Protein AF-A0A849KS14-F1 (afdb_monomer_lite)

Foldseek 3Di:
DDPPDPPDDPLLVQLQPPPDLLSVLVSLVPPDPVCCVVCVVSNCVSCVVVVNVLSNQLSVLSVVQVPDDDDVNDGPSPSNVVSNVVSVVRNVVVVVPPD

Secondary structure (DSSP, 8-state):
-------S-HHHHHHHH--SHHHHHHHHHHS-HHHHHHTHHHHHHHHHHTT-HHHHHHHHHHHHHHHSPPBTTB---HHHHHHHHHHHHHHHHHHHS--

Sequence (99 aa):
MDLSGDTMLPILRTMHDARSHADRAEVLLSCPIIIMIKYRSVLEGACERSGFAPGREYLVCFYAALHETRHRGSLKGAALAHATGILRLIIQENQQGGV

Radius of gyration: 14.96 Å; chains: 1; bounding box: 33×40×43 Å

Structure (mmCIF, N/CA/C/O backbone):
data_AF-A0A849KS14-F1
#
_entry.id   AF-A0A849KS14-F1
#
loop_
_atom_site.group_PDB
_atom_site.id
_atom_site.type_symbol
_atom_site.label_atom_id
_atom_site.label_alt_id
_atom_site.label_comp_id
_atom_site.label_asym_id
_atom_site.label_entity_id
_atom_site.label_seq_id
_atom_site.pdbx_PDB_ins_code
_atom_site.Cartn_x
_atom_site.Cartn_y
_atom_site.Cartn_z
_atom_site.occupancy
_atom_site.B_iso_or_equiv
_atom_site.auth_seq_id
_atom_site.auth_comp_id
_atom_site.auth_asym_id
_atom_site.auth_atom_id
_atom_site.pdbx_PDB_model_num
ATOM 1 N N . MET A 1 1 ? 2.944 -23.503 24.474 1.00 49.12 1 MET A N 1
ATOM 2 C CA . MET A 1 1 ? 3.501 -22.791 23.308 1.00 49.12 1 MET A CA 1
ATOM 3 C C . MET A 1 1 ? 2.420 -22.788 22.257 1.00 49.12 1 MET A C 1
ATOM 5 O O . MET A 1 1 ? 2.069 -23.859 21.783 1.00 49.12 1 MET A O 1
ATOM 9 N N . ASP A 1 2 ? 1.817 -21.630 22.013 1.00 50.47 2 ASP A N 1
ATOM 10 C CA . ASP A 1 2 ? 0.778 -21.492 20.998 1.00 50.47 2 ASP A CA 1
ATOM 11 C C . ASP A 1 2 ? 1.431 -21.543 19.609 1.00 50.47 2 ASP A C 1
ATO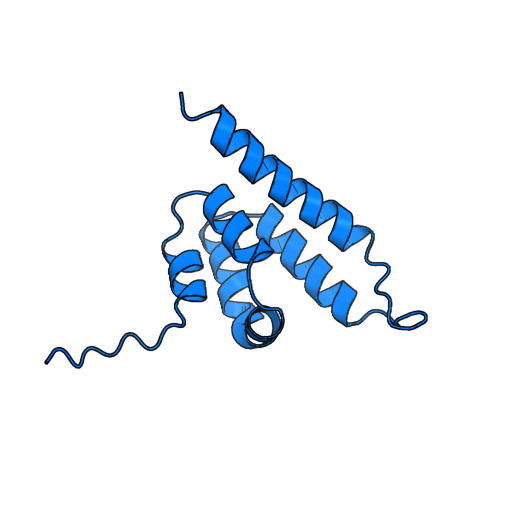M 13 O O . ASP A 1 2 ? 2.252 -20.696 19.262 1.00 50.47 2 ASP A O 1
ATOM 17 N N . LEU A 1 3 ? 1.129 -22.614 18.878 1.00 56.31 3 LEU A N 1
ATOM 18 C CA . LEU A 1 3 ? 1.556 -22.894 17.508 1.00 56.31 3 LEU A CA 1
ATOM 19 C C . LEU A 1 3 ? 0.432 -22.581 16.509 1.00 56.31 3 LEU A C 1
ATOM 21 O O . LEU A 1 3 ? 0.456 -23.087 15.387 1.00 56.31 3 LEU A O 1
ATOM 25 N N . SER A 1 4 ? -0.552 -21.755 16.878 1.00 56.66 4 SER A N 1
ATOM 26 C CA . SER A 1 4 ? -1.521 -21.220 15.925 1.00 56.66 4 SER A CA 1
ATOM 27 C C . SER A 1 4 ? -0.839 -20.155 15.063 1.00 56.66 4 SER A C 1
ATOM 29 O O . SER A 1 4 ? -0.982 -18.952 15.267 1.00 56.66 4 SER A O 1
ATOM 31 N N . GLY A 1 5 ? -0.005 -20.640 14.141 1.00 58.00 5 GLY A N 1
ATOM 32 C CA . GLY A 1 5 ? 0.870 -19.868 13.278 1.00 58.00 5 GLY A CA 1
ATOM 33 C C . GLY A 1 5 ? 0.079 -18.904 12.415 1.00 58.00 5 GLY A C 1
ATOM 34 O O . GLY A 1 5 ? -0.437 -19.268 11.358 1.00 58.00 5 GLY A O 1
ATOM 35 N N . ASP A 1 6 ? 0.022 -17.653 12.850 1.00 63.81 6 ASP A N 1
ATOM 36 C CA . ASP A 1 6 ? -0.355 -16.571 11.967 1.00 63.81 6 ASP A CA 1
ATOM 37 C C . ASP A 1 6 ? 0.740 -16.426 10.903 1.00 63.81 6 ASP A C 1
ATOM 39 O O . ASP A 1 6 ? 1.841 -15.937 11.149 1.00 63.81 6 ASP A O 1
ATOM 43 N N . THR A 1 7 ? 0.453 -16.954 9.716 1.00 82.00 7 THR A N 1
ATOM 44 C CA . THR A 1 7 ? 1.361 -16.954 8.561 1.00 82.00 7 THR A CA 1
ATOM 45 C C . THR A 1 7 ? 1.338 -15.628 7.802 1.00 82.00 7 THR A C 1
ATOM 47 O O . THR A 1 7 ? 2.080 -15.456 6.830 1.00 82.00 7 THR A O 1
ATOM 50 N N . MET A 1 8 ? 0.486 -14.682 8.211 1.00 88.25 8 MET A N 1
ATOM 51 C CA . MET A 1 8 ? 0.373 -13.398 7.538 1.00 88.25 8 MET A CA 1
ATOM 52 C C . MET A 1 8 ? 1.552 -12.497 7.894 1.00 88.25 8 MET A C 1
ATOM 54 O O . MET A 1 8 ? 1.915 -12.326 9.054 1.00 88.25 8 MET A O 1
ATOM 58 N N . LEU A 1 9 ? 2.137 -11.870 6.873 1.00 93.25 9 LEU A N 1
ATOM 59 C CA . LEU A 1 9 ? 3.183 -10.879 7.097 1.00 93.25 9 LEU A CA 1
ATOM 60 C C . LEU A 1 9 ? 2.637 -9.697 7.916 1.00 93.25 9 LEU A C 1
ATOM 62 O O . LEU A 1 9 ? 1.546 -9.220 7.592 1.00 93.25 9 LEU A O 1
ATOM 66 N N . PRO A 1 10 ? 3.404 -9.153 8.883 1.00 94.50 10 PRO A N 1
ATOM 67 C CA . PRO A 1 10 ? 2.923 -8.102 9.783 1.00 94.50 10 PRO A CA 1
ATOM 68 C C . PRO A 1 10 ? 2.282 -6.910 9.068 1.00 94.50 10 PRO A C 1
ATOM 70 O O . PRO A 1 10 ? 1.207 -6.472 9.447 1.00 94.50 10 PRO A O 1
ATOM 73 N N . ILE A 1 11 ? 2.876 -6.432 7.972 1.00 95.38 11 ILE A N 1
ATOM 74 C CA . ILE A 1 11 ? 2.335 -5.287 7.228 1.00 95.38 11 ILE A CA 1
ATOM 75 C C . ILE A 1 11 ? 1.011 -5.585 6.508 1.00 95.38 11 ILE A C 1
ATOM 77 O O . ILE A 1 11 ? 0.152 -4.714 6.392 1.00 95.38 11 ILE A O 1
ATOM 81 N N . LEU A 1 12 ? 0.816 -6.826 6.053 1.00 95.38 12 LEU A N 1
ATOM 82 C CA . LEU A 1 12 ? -0.456 -7.253 5.467 1.00 95.38 12 LEU A CA 1
ATOM 83 C C . LEU A 1 12 ? -1.519 -7.401 6.552 1.00 95.38 12 LEU A C 1
ATOM 85 O O . LEU A 1 12 ? -2.683 -7.098 6.298 1.00 95.38 12 LEU A O 1
ATOM 89 N N . ARG A 1 13 ? -1.112 -7.793 7.765 1.00 95.00 13 ARG A N 1
ATOM 90 C CA . ARG A 1 13 ? -2.002 -7.773 8.920 1.00 95.00 13 ARG A CA 1
ATOM 91 C C . ARG A 1 13 ? -2.410 -6.353 9.285 1.00 95.00 13 ARG A C 1
ATOM 93 O O . ARG A 1 13 ? -3.599 -6.100 9.417 1.00 95.00 13 ARG A O 1
ATOM 100 N N . THR A 1 14 ? -1.472 -5.407 9.320 1.00 96.19 14 THR A N 1
ATOM 101 C CA . THR A 1 14 ? -1.799 -3.990 9.532 1.00 96.19 14 THR A CA 1
ATOM 102 C C . THR A 1 14 ? -2.779 -3.473 8.476 1.00 96.19 14 THR A C 1
ATOM 104 O O . THR A 1 14 ? -3.742 -2.800 8.826 1.00 96.19 14 THR A O 1
ATOM 107 N N . MET A 1 15 ? -2.601 -3.830 7.195 1.00 97.19 15 MET A N 1
ATOM 108 C CA . MET A 1 15 ? -3.560 -3.476 6.135 1.00 97.19 15 MET A CA 1
ATOM 109 C C . MET A 1 15 ? -4.955 -4.059 6.395 1.00 97.19 15 MET A C 1
ATOM 111 O O . MET A 1 15 ? -5.967 -3.399 6.163 1.00 97.19 15 MET A O 1
ATOM 115 N N . HIS A 1 16 ? -5.007 -5.317 6.830 1.00 93.31 16 HIS A N 1
ATOM 116 C CA . HIS A 1 16 ? -6.249 -6.026 7.106 1.00 93.31 16 HIS A CA 1
ATOM 117 C C . HIS A 1 16 ? -6.997 -5.423 8.303 1.00 93.31 16 HIS A C 1
AT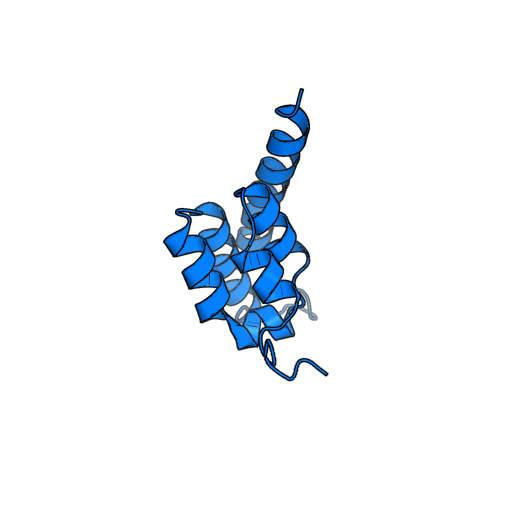OM 119 O O . HIS A 1 16 ? -8.204 -5.198 8.222 1.00 93.31 16 HIS A O 1
ATOM 125 N N . ASP A 1 17 ? -6.271 -5.124 9.379 1.00 95.06 17 ASP A N 1
ATOM 126 C CA . ASP A 1 17 ? -6.825 -4.678 10.660 1.00 95.06 17 ASP A CA 1
ATOM 127 C C . ASP A 1 17 ? -7.060 -3.158 10.719 1.00 95.06 17 ASP A C 1
ATOM 129 O O . ASP A 1 17 ? -7.661 -2.651 11.671 1.00 95.06 17 ASP A O 1
ATOM 133 N N . ALA A 1 18 ? -6.609 -2.424 9.696 1.00 97.06 18 ALA A N 1
ATOM 134 C CA . ALA A 1 18 ? -6.799 -0.988 9.558 1.00 97.06 18 ALA A CA 1
ATOM 135 C C . ALA A 1 18 ? -8.277 -0.594 9.714 1.00 97.06 18 ALA A C 1
ATOM 137 O O . ALA A 1 18 ? -9.169 -1.121 9.038 1.00 97.06 18 ALA A O 1
ATOM 138 N N . ARG A 1 19 ? -8.553 0.384 10.582 1.00 94.44 19 ARG A N 1
ATOM 139 C CA . ARG A 1 19 ? -9.928 0.820 10.879 1.00 94.44 19 ARG A CA 1
ATOM 140 C C . ARG A 1 19 ? -10.357 1.996 10.018 1.00 94.44 19 ARG A C 1
ATOM 142 O O . ARG A 1 19 ? -11.536 2.108 9.704 1.00 94.44 19 ARG A O 1
A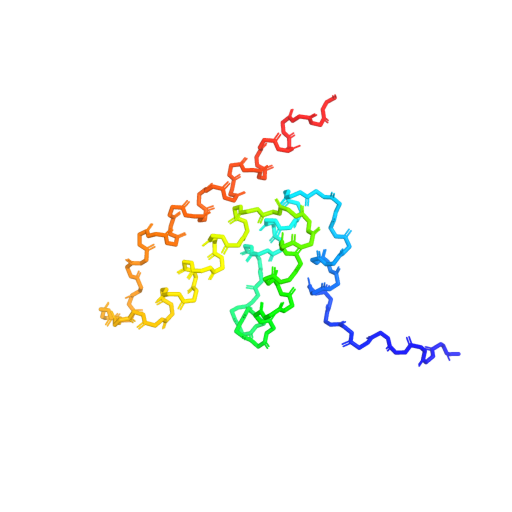TOM 149 N N . SER A 1 20 ? -9.404 2.812 9.583 1.00 96.81 20 SER A N 1
ATOM 150 C CA . SER A 1 20 ? -9.649 3.974 8.733 1.00 96.81 20 SER A CA 1
ATOM 151 C C . SER A 1 20 ? -9.001 3.838 7.352 1.00 96.81 20 SER A C 1
ATOM 153 O O . SER A 1 20 ? -8.169 2.960 7.093 1.00 96.81 20 SER A O 1
ATOM 155 N N . HIS A 1 21 ? -9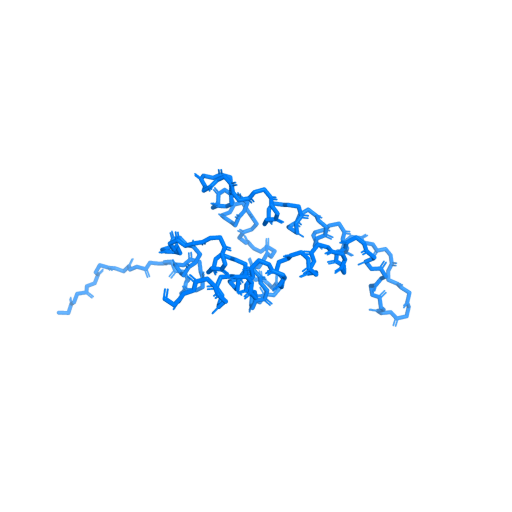.392 4.720 6.435 1.00 98.19 21 HIS A N 1
ATOM 156 C CA . HIS A 1 21 ? -8.726 4.868 5.139 1.00 98.19 21 HIS A CA 1
ATOM 157 C C . HIS A 1 21 ? -7.342 5.508 5.300 1.00 98.19 21 HIS A C 1
ATOM 159 O O . HIS A 1 21 ? -6.445 5.185 4.529 1.00 98.19 21 HIS A O 1
ATOM 165 N N . ALA A 1 22 ? -7.142 6.333 6.332 1.00 98.12 22 ALA A N 1
ATOM 166 C CA . ALA A 1 22 ? -5.838 6.892 6.680 1.00 98.12 22 ALA A CA 1
ATOM 167 C C . ALA A 1 22 ? -4.843 5.805 7.119 1.00 98.12 22 ALA A C 1
ATOM 169 O O . ALA A 1 22 ? -3.731 5.762 6.602 1.00 98.12 22 ALA A O 1
ATOM 170 N N . ASP A 1 23 ? -5.259 4.857 7.966 1.00 97.88 23 ASP A N 1
ATOM 171 C CA . ASP A 1 23 ? -4.406 3.726 8.369 1.00 97.88 23 ASP A CA 1
ATOM 172 C C . ASP A 1 23 ? -4.003 2.874 7.154 1.00 97.88 23 ASP A C 1
ATOM 174 O O . ASP A 1 23 ? -2.851 2.466 7.009 1.00 97.88 23 ASP A O 1
ATOM 178 N N . ARG A 1 24 ? -4.945 2.635 6.230 1.00 98.44 24 ARG A N 1
ATOM 179 C CA . ARG A 1 24 ? -4.667 1.924 4.969 1.00 98.44 24 ARG A CA 1
ATOM 180 C C . ARG A 1 24 ? -3.704 2.705 4.080 1.00 98.44 24 ARG A C 1
ATOM 182 O O . ARG A 1 24 ? -2.829 2.104 3.463 1.00 98.44 24 ARG A O 1
ATOM 189 N N . ALA A 1 25 ? -3.862 4.025 4.004 1.00 98.56 25 ALA A N 1
ATOM 190 C CA . ALA A 1 25 ? -2.966 4.898 3.256 1.00 98.56 25 ALA A CA 1
ATOM 191 C C . ALA A 1 25 ? -1.534 4.821 3.805 1.00 98.56 25 ALA A C 1
ATOM 193 O O . ALA A 1 25 ? -0.602 4.649 3.023 1.00 98.56 25 ALA A O 1
ATOM 194 N N . GLU A 1 26 ? -1.362 4.857 5.129 1.00 98.25 26 GLU A N 1
ATOM 195 C CA . GLU A 1 26 ? -0.050 4.708 5.772 1.00 98.25 26 GLU A CA 1
ATOM 196 C C . GLU A 1 26 ? 0.597 3.364 5.448 1.00 98.25 26 GLU A C 1
ATOM 198 O O . GLU A 1 26 ? 1.778 3.300 5.096 1.00 98.25 26 GLU A O 1
ATOM 203 N N . VAL A 1 27 ? -0.181 2.278 5.489 1.00 98.25 27 VAL A N 1
ATOM 204 C CA . VAL A 1 27 ? 0.329 0.961 5.100 1.00 98.25 27 VAL A CA 1
ATOM 205 C C . VAL A 1 27 ? 0.797 0.970 3.648 1.00 98.25 27 VAL A C 1
ATOM 207 O O . VAL A 1 27 ? 1.912 0.537 3.377 1.00 98.25 27 VAL A O 1
ATOM 210 N N . LEU A 1 28 ? 0.001 1.498 2.714 1.00 98.50 28 LEU A N 1
ATOM 211 C CA . LEU A 1 28 ? 0.385 1.562 1.300 1.00 98.50 28 LEU A CA 1
ATOM 212 C C . LEU A 1 28 ? 1.653 2.399 1.072 1.00 98.50 28 LEU A C 1
ATOM 214 O O . LEU A 1 28 ? 2.505 1.991 0.285 1.00 98.50 28 LEU A O 1
ATOM 218 N N . LEU A 1 29 ? 1.799 3.533 1.765 1.00 98.25 29 LEU A N 1
ATOM 219 C CA . LEU A 1 29 ? 2.945 4.434 1.608 1.00 98.25 29 LEU A CA 1
ATOM 220 C C . LEU A 1 29 ? 4.229 3.929 2.283 1.00 98.25 29 LEU A C 1
ATOM 222 O O . LEU A 1 29 ? 5.322 4.289 1.846 1.00 98.25 29 LEU A O 1
ATOM 226 N N . SER A 1 30 ? 4.114 3.097 3.320 1.00 97.50 30 SER A N 1
ATOM 227 C CA . SER A 1 30 ? 5.253 2.498 4.031 1.00 97.50 30 SER A CA 1
ATOM 228 C C . SER A 1 30 ? 5.596 1.078 3.561 1.00 97.50 30 SER A C 1
ATOM 230 O O . SER A 1 30 ? 6.624 0.522 3.960 1.00 97.50 30 SER A O 1
ATOM 232 N N . CYS A 1 31 ? 4.768 0.476 2.700 1.00 98.00 31 CYS A N 1
ATOM 233 C CA . CYS A 1 31 ? 4.936 -0.909 2.282 1.00 98.00 31 CYS A CA 1
ATOM 234 C C . CYS A 1 31 ? 6.191 -1.122 1.426 1.00 98.00 31 CYS A C 1
ATOM 236 O O . CYS A 1 31 ? 6.373 -0.448 0.408 1.00 98.00 31 CYS A O 1
ATOM 238 N N . PRO A 1 32 ? 7.051 -2.105 1.765 1.00 97.38 32 PRO A N 1
ATOM 239 C CA . PRO A 1 32 ? 8.187 -2.435 0.920 1.00 97.38 32 PRO A CA 1
ATOM 240 C C . PRO A 1 32 ? 7.735 -2.840 -0.488 1.00 97.38 32 PRO A C 1
ATOM 242 O O . PRO A 1 32 ? 6.854 -3.683 -0.653 1.00 97.38 32 PRO A O 1
ATOM 245 N N . ILE A 1 33 ? 8.408 -2.313 -1.514 1.00 95.88 33 ILE A N 1
ATOM 246 C CA . ILE A 1 33 ? 8.081 -2.556 -2.932 1.00 95.88 33 ILE A CA 1
ATOM 247 C C . ILE A 1 33 ? 7.963 -4.055 -3.252 1.00 95.88 33 ILE A C 1
ATOM 249 O O . ILE A 1 33 ? 7.058 -4.469 -3.972 1.00 95.88 33 ILE A O 1
ATOM 253 N N . ILE A 1 34 ? 8.841 -4.895 -2.695 1.00 96.88 34 ILE A N 1
ATOM 254 C CA . ILE A 1 34 ? 8.788 -6.348 -2.916 1.00 96.88 34 ILE A CA 1
ATOM 255 C C . ILE A 1 34 ? 7.489 -6.977 -2.390 1.00 96.88 34 ILE A C 1
ATOM 257 O O . ILE A 1 34 ? 6.953 -7.895 -3.009 1.00 96.88 34 ILE A O 1
ATOM 261 N N . ILE A 1 35 ? 6.951 -6.462 -1.282 1.00 97.06 35 ILE A N 1
ATOM 262 C CA . ILE A 1 35 ? 5.674 -6.901 -0.715 1.00 97.06 35 ILE A CA 1
ATOM 263 C C . ILE A 1 35 ? 4.524 -6.389 -1.580 1.00 97.06 35 ILE A C 1
ATOM 265 O O . ILE A 1 35 ? 3.642 -7.177 -1.918 1.00 97.06 35 ILE A O 1
ATOM 269 N N . MET A 1 36 ? 4.582 -5.126 -2.019 1.00 97.62 36 MET A N 1
ATOM 270 C CA . MET A 1 36 ? 3.622 -4.558 -2.973 1.00 97.62 36 MET A CA 1
ATOM 271 C C . MET A 1 36 ? 3.513 -5.420 -4.236 1.00 97.62 36 MET A C 1
ATOM 273 O O . MET A 1 36 ? 2.413 -5.714 -4.690 1.00 97.62 36 MET A O 1
ATOM 277 N N . ILE A 1 37 ? 4.638 -5.873 -4.795 1.00 96.69 37 ILE A N 1
ATOM 278 C CA . ILE A 1 37 ? 4.658 -6.733 -5.987 1.00 96.69 37 ILE A CA 1
ATOM 279 C C . ILE A 1 37 ? 4.101 -8.125 -5.669 1.00 96.69 37 ILE A C 1
ATOM 281 O O . ILE A 1 37 ? 3.202 -8.601 -6.360 1.00 96.69 37 ILE A O 1
ATOM 285 N N . LYS A 1 38 ? 4.615 -8.784 -4.623 1.00 97.19 38 LYS A N 1
ATOM 286 C CA . LYS A 1 38 ? 4.273 -10.180 -4.308 1.00 97.19 38 LYS A CA 1
ATOM 287 C C . LYS A 1 38 ? 2.817 -10.360 -3.871 1.00 97.19 38 LYS A C 1
ATOM 289 O O . LYS A 1 38 ? 2.222 -11.392 -4.163 1.00 97.19 38 LYS A O 1
ATOM 294 N N . TYR A 1 39 ? 2.250 -9.377 -3.177 1.00 97.19 39 TYR A N 1
ATOM 295 C CA . TYR A 1 39 ? 0.927 -9.469 -2.554 1.00 97.19 39 TYR A CA 1
ATOM 296 C C . TYR A 1 39 ? -0.070 -8.466 -3.133 1.00 97.19 39 TYR A C 1
ATOM 298 O O . TYR A 1 39 ? -0.999 -8.038 -2.449 1.00 97.19 39 TYR A O 1
ATOM 306 N N . ARG A 1 40 ? 0.099 -8.117 -4.412 1.00 97.00 40 ARG A N 1
ATOM 307 C CA . ARG A 1 40 ? -0.764 -7.179 -5.135 1.00 97.00 40 ARG A CA 1
ATOM 308 C C . ARG A 1 40 ? -2.257 -7.434 -4.925 1.00 97.00 40 ARG A C 1
ATOM 310 O O . ARG A 1 40 ? -2.970 -6.533 -4.497 1.00 97.00 40 ARG A O 1
ATOM 317 N N . SER A 1 41 ? -2.717 -8.662 -5.160 1.00 96.19 41 SER A N 1
ATOM 318 C CA . SER A 1 41 ? -4.138 -9.018 -5.038 1.00 96.19 41 SER A CA 1
ATOM 319 C C . SER A 1 41 ? -4.678 -8.861 -3.614 1.00 96.19 41 SER A C 1
ATOM 321 O O . SER A 1 41 ? -5.842 -8.515 -3.424 1.00 96.19 41 SER A O 1
ATOM 323 N N . VAL A 1 42 ? -3.836 -9.076 -2.598 1.00 96.06 42 VAL A N 1
ATOM 324 C CA . VAL A 1 42 ? -4.211 -8.900 -1.189 1.00 96.06 42 VAL A CA 1
ATOM 325 C C . VAL A 1 42 ? -4.447 -7.422 -0.887 1.00 96.06 42 VAL A C 1
ATOM 327 O O . VAL A 1 42 ? -5.453 -7.084 -0.266 1.00 96.06 42 VAL A O 1
ATOM 330 N N . LEU A 1 43 ? -3.550 -6.552 -1.356 1.00 98.00 43 LEU A N 1
ATOM 331 C CA . LEU A 1 43 ? -3.637 -5.103 -1.164 1.00 98.00 43 LEU A CA 1
ATOM 332 C C . LEU A 1 43 ? -4.809 -4.499 -1.946 1.00 98.00 43 LEU A C 1
ATOM 334 O O . LEU A 1 43 ? -5.600 -3.748 -1.378 1.00 98.00 43 LEU A O 1
ATOM 338 N N . GLU A 1 44 ? -4.973 -4.878 -3.217 1.00 97.75 44 GLU A N 1
ATOM 339 C CA . GLU A 1 44 ? -6.107 -4.449 -4.045 1.00 97.75 44 GLU A CA 1
ATOM 340 C C . GLU A 1 44 ? -7.437 -4.890 -3.421 1.00 97.75 44 GLU A C 1
ATOM 342 O O . GLU A 1 44 ? -8.337 -4.067 -3.246 1.00 97.75 44 GLU A O 1
ATOM 347 N N . GLY A 1 45 ? -7.533 -6.154 -2.998 1.00 97.44 45 GLY A N 1
ATOM 348 C CA . GLY A 1 45 ? -8.727 -6.682 -2.347 1.00 97.44 45 GLY A CA 1
ATOM 349 C C . GLY A 1 45 ? -9.015 -6.026 -0.994 1.00 97.44 45 GLY A C 1
ATOM 350 O O . GLY A 1 45 ? -10.178 -5.853 -0.636 1.00 97.44 45 GLY A O 1
ATOM 351 N N . ALA A 1 46 ? -7.989 -5.640 -0.229 1.00 96.81 46 ALA A N 1
ATOM 352 C CA . ALA A 1 46 ? -8.181 -4.904 1.020 1.00 96.81 46 ALA A CA 1
ATOM 353 C C . ALA A 1 46 ? -8.788 -3.517 0.770 1.00 96.81 46 ALA A C 1
ATOM 355 O O . ALA A 1 46 ? -9.737 -3.147 1.459 1.00 96.81 46 ALA A O 1
ATOM 356 N N . CYS A 1 47 ? -8.295 -2.790 -0.239 1.00 97.94 47 CYS A N 1
ATOM 357 C CA . CYS A 1 47 ? -8.867 -1.504 -0.635 1.00 97.94 47 CYS A CA 1
ATOM 358 C C . CYS A 1 47 ? -10.287 -1.652 -1.200 1.00 97.94 47 CYS A C 1
ATOM 360 O O . CYS A 1 47 ? -11.147 -0.822 -0.926 1.00 97.94 47 CYS A O 1
ATOM 362 N N . GLU A 1 48 ? -10.555 -2.700 -1.978 1.00 97.69 48 GLU A N 1
ATOM 363 C CA . GLU A 1 48 ? -11.884 -2.959 -2.538 1.00 97.69 48 GLU A CA 1
ATOM 364 C C . GLU A 1 48 ? -12.918 -3.258 -1.449 1.00 97.69 48 GLU A C 1
ATOM 366 O O . GLU A 1 48 ? -13.947 -2.587 -1.385 1.00 97.69 48 GLU A O 1
ATOM 371 N N . ARG A 1 49 ? -12.620 -4.193 -0.537 1.00 96.69 49 ARG A N 1
ATOM 372 C CA . ARG A 1 49 ? -13.535 -4.570 0.555 1.00 96.69 49 ARG A CA 1
ATOM 373 C C . ARG A 1 49 ? -13.854 -3.410 1.496 1.00 96.69 49 ARG A C 1
ATOM 375 O O . ARG A 1 49 ? -14.944 -3.375 2.054 1.00 96.69 49 ARG A O 1
ATOM 382 N N . SER A 1 50 ? -12.924 -2.473 1.679 1.00 96.62 50 SER A N 1
ATOM 383 C CA . SER A 1 50 ? -13.136 -1.292 2.522 1.00 96.62 50 SER A CA 1
ATOM 384 C C . SER A 1 50 ? -13.703 -0.084 1.769 1.00 96.62 50 SER A C 1
ATOM 386 O O . SER A 1 50 ? -13.811 0.990 2.357 1.00 96.62 50 SER A O 1
ATOM 388 N N . GLY A 1 51 ? -13.987 -0.198 0.465 1.00 97.81 51 GLY A N 1
ATOM 389 C CA . GLY A 1 51 ? -14.410 0.938 -0.359 1.00 97.81 51 GLY A CA 1
ATOM 390 C C . GLY A 1 51 ? -13.355 2.049 -0.466 1.00 97.81 51 GLY A C 1
ATOM 391 O O . GLY A 1 51 ? -13.689 3.214 -0.674 1.00 97.81 51 GLY A O 1
ATOM 392 N N . PHE A 1 52 ? -12.071 1.726 -0.294 1.00 98.31 52 PHE A N 1
ATOM 393 C CA . PHE A 1 52 ? -10.977 2.691 -0.342 1.00 98.31 52 PHE A CA 1
ATOM 394 C C . PHE A 1 52 ? -10.502 2.935 -1.782 1.00 98.31 52 PHE A C 1
ATOM 396 O O . PHE A 1 52 ? -9.450 2.455 -2.208 1.00 98.31 52 PHE A O 1
ATOM 403 N N . ALA A 1 53 ? -11.291 3.696 -2.546 1.00 98.44 53 ALA A N 1
ATOM 404 C CA . ALA A 1 53 ? -10.998 3.994 -3.950 1.00 98.44 53 ALA A CA 1
ATOM 405 C C . ALA A 1 53 ? -9.632 4.688 -4.176 1.00 98.44 53 ALA A C 1
ATOM 407 O O . ALA A 1 53 ? -8.891 4.208 -5.036 1.00 98.44 53 ALA A O 1
ATOM 408 N N . PRO A 1 54 ? -9.217 5.708 -3.391 1.00 98.62 54 PRO A N 1
ATOM 409 C CA . PRO A 1 54 ? -7.884 6.304 -3.538 1.00 98.62 54 PRO A CA 1
ATOM 410 C C . PRO A 1 54 ? -6.728 5.308 -3.372 1.00 98.62 5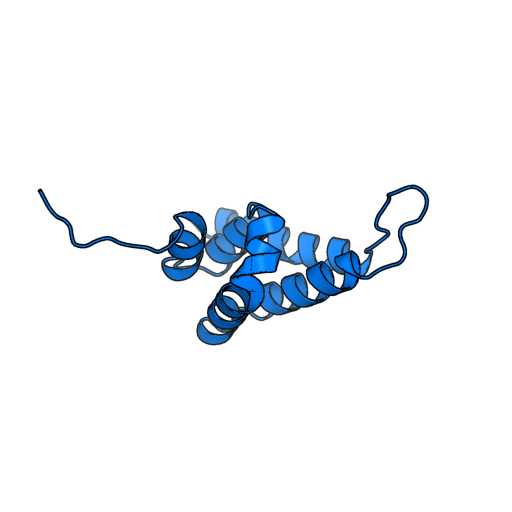4 PRO A C 1
ATOM 412 O O . PRO A 1 54 ? -5.737 5.387 -4.095 1.00 98.62 54 PRO A O 1
ATOM 415 N N . GLY A 1 55 ? -6.860 4.326 -2.473 1.00 98.50 55 GLY A N 1
ATOM 416 C CA . GLY A 1 55 ? -5.865 3.264 -2.318 1.00 98.50 55 GLY A CA 1
ATOM 417 C C . GLY A 1 55 ? -5.751 2.368 -3.556 1.00 98.50 55 GLY A C 1
ATOM 418 O O . GLY A 1 55 ? -4.648 1.974 -3.933 1.00 98.50 55 GLY A O 1
ATOM 419 N N . ARG A 1 56 ? -6.872 2.076 -4.232 1.00 98.25 56 ARG A N 1
ATOM 420 C CA . ARG A 1 56 ? -6.867 1.327 -5.504 1.00 98.25 56 ARG A CA 1
ATOM 421 C C . ARG A 1 56 ? -6.194 2.121 -6.620 1.00 98.25 56 ARG A C 1
ATOM 423 O O . ARG A 1 56 ? -5.371 1.561 -7.336 1.00 98.25 56 ARG A O 1
ATOM 430 N N . GLU A 1 57 ? -6.503 3.410 -6.731 1.00 98.38 57 GLU A N 1
ATOM 431 C CA . GLU A 1 57 ? -5.898 4.297 -7.732 1.00 98.38 57 GLU A CA 1
ATOM 432 C C . GLU A 1 57 ? -4.379 4.403 -7.544 1.00 98.38 57 GLU A C 1
ATOM 434 O O . GLU A 1 57 ? -3.610 4.274 -8.498 1.00 98.38 57 GLU A O 1
ATOM 439 N N . TYR A 1 58 ? -3.931 4.540 -6.292 1.00 98.50 58 TYR A N 1
ATOM 440 C CA . TYR A 1 58 ? -2.513 4.507 -5.951 1.00 98.50 58 TYR A CA 1
ATOM 441 C C . TYR A 1 58 ? -1.838 3.211 -6.408 1.00 98.50 58 TYR A C 1
ATOM 443 O O . TYR A 1 58 ? -0.787 3.268 -7.043 1.00 98.50 58 TYR A O 1
ATOM 451 N N . LEU A 1 59 ? -2.442 2.050 -6.132 1.00 98.12 59 LEU A N 1
ATOM 452 C CA . LEU A 1 59 ? -1.906 0.752 -6.547 1.00 98.12 59 LEU A CA 1
ATOM 453 C C . LEU A 1 59 ? -1.804 0.641 -8.075 1.00 98.12 59 LEU A C 1
ATOM 455 O O . LEU A 1 59 ? -0.759 0.241 -8.586 1.00 98.12 59 LEU A O 1
ATOM 459 N N . VAL A 1 60 ? -2.835 1.059 -8.815 1.00 97.44 60 VAL A N 1
ATOM 460 C CA . VAL A 1 60 ? -2.813 1.095 -10.289 1.00 97.44 60 VAL A CA 1
ATOM 461 C C . VAL A 1 60 ? -1.655 1.953 -10.792 1.00 97.44 60 VAL A C 1
ATOM 463 O O . VAL A 1 60 ? -0.837 1.476 -11.581 1.00 97.44 60 VAL A O 1
ATOM 466 N N . CYS A 1 61 ? -1.541 3.185 -10.293 1.00 96.00 61 CYS A N 1
ATOM 467 C CA . CYS A 1 61 ? -0.467 4.102 -10.665 1.00 96.00 61 CYS A CA 1
ATOM 468 C C . CYS A 1 61 ? 0.918 3.554 -10.292 1.00 96.00 61 CYS A C 1
ATOM 470 O O . CYS A 1 61 ? 1.874 3.708 -11.052 1.00 96.00 61 CYS A O 1
ATOM 472 N N . PHE A 1 62 ? 1.035 2.891 -9.140 1.00 95.75 62 PHE A N 1
ATOM 473 C CA . PHE A 1 62 ? 2.276 2.288 -8.664 1.00 95.75 62 PHE A CA 1
ATOM 474 C C . PHE A 1 62 ? 2.746 1.167 -9.594 1.00 95.75 62 PHE A C 1
ATOM 476 O O . PHE A 1 62 ? 3.892 1.181 -10.048 1.00 95.75 62 PHE A O 1
ATOM 483 N N . TYR A 1 63 ? 1.869 0.219 -9.933 1.00 95.25 63 TYR A N 1
ATOM 484 C CA . TYR A 1 63 ? 2.234 -0.875 -10.837 1.00 95.25 63 TYR A CA 1
ATOM 485 C C . TYR A 1 63 ? 2.457 -0.395 -12.272 1.00 95.25 63 TYR A C 1
ATOM 487 O O . TYR A 1 63 ? 3.348 -0.911 -12.943 1.00 95.25 63 TYR A O 1
ATOM 495 N N . ALA A 1 64 ? 1.699 0.605 -12.735 1.00 93.00 64 ALA A N 1
ATOM 496 C CA . ALA A 1 64 ? 1.938 1.233 -14.030 1.00 93.00 64 ALA A CA 1
ATOM 497 C C . ALA A 1 64 ? 3.335 1.867 -14.083 1.00 93.00 64 ALA A C 1
ATOM 499 O O . ALA A 1 64 ? 4.097 1.573 -15.002 1.00 93.00 64 ALA A O 1
ATOM 500 N N . ALA A 1 65 ? 3.715 2.630 -13.052 1.00 91.56 65 ALA A N 1
ATOM 501 C CA . ALA A 1 65 ? 5.039 3.235 -12.960 1.00 91.56 65 ALA A CA 1
ATOM 502 C C . ALA A 1 65 ? 6.154 2.177 -12.995 1.00 91.56 65 ALA A C 1
ATOM 504 O O . ALA A 1 65 ? 7.151 2.361 -13.683 1.00 91.56 65 ALA A O 1
ATOM 505 N N . LEU A 1 66 ? 5.995 1.028 -12.326 1.00 90.12 66 LEU A N 1
ATOM 506 C CA . LEU A 1 66 ? 6.999 -0.045 -12.379 1.00 90.12 66 LEU A CA 1
ATOM 507 C C . LEU A 1 66 ? 7.235 -0.610 -13.790 1.00 90.12 66 LEU A C 1
ATOM 509 O O . LEU A 1 66 ? 8.331 -1.115 -14.046 1.00 90.12 66 LEU A O 1
ATOM 513 N N . HIS A 1 67 ? 6.244 -0.515 -14.679 1.00 88.38 67 HIS A N 1
ATOM 514 C CA . HIS A 1 67 ? 6.335 -0.946 -16.074 1.00 88.38 67 HIS A CA 1
ATOM 515 C C . HIS A 1 67 ? 6.802 0.157 -17.036 1.00 88.38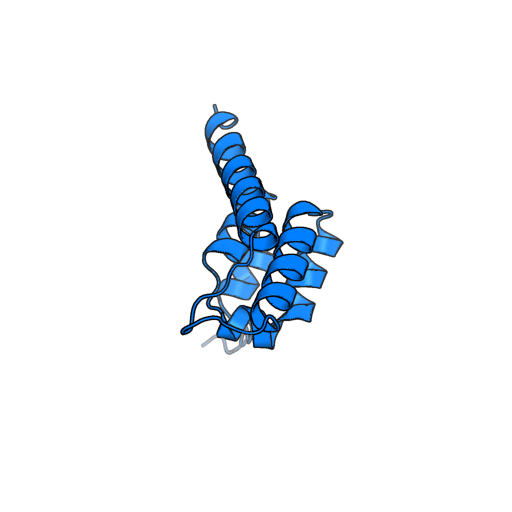 67 HIS A C 1
ATOM 517 O O . HIS A 1 67 ? 7.072 -0.131 -18.203 1.00 88.38 67 HIS A O 1
ATOM 523 N N . GLU A 1 68 ? 6.926 1.407 -16.585 1.00 86.56 68 GLU A N 1
ATOM 524 C CA . GLU A 1 68 ? 7.417 2.491 -17.434 1.00 86.56 68 GLU A CA 1
ATOM 525 C C . GLU A 1 68 ? 8.891 2.294 -17.817 1.00 86.56 68 GLU A C 1
ATOM 527 O O . GLU A 1 68 ? 9.733 1.860 -17.022 1.00 86.56 68 GLU A O 1
ATOM 532 N N . THR A 1 69 ? 9.233 2.683 -19.050 1.00 86.88 69 THR A N 1
ATOM 533 C CA . THR A 1 69 ? 10.635 2.741 -19.475 1.00 86.88 69 THR A CA 1
ATOM 534 C C . THR A 1 69 ? 11.368 3.798 -18.657 1.00 86.88 69 THR A C 1
ATOM 536 O O . THR A 1 69 ? 11.069 4.991 -18.726 1.00 86.88 69 THR A O 1
ATOM 539 N N . ARG A 1 70 ? 12.361 3.358 -17.883 1.00 83.25 70 ARG A N 1
ATOM 540 C CA . ARG A 1 70 ? 13.137 4.237 -17.006 1.00 83.25 70 ARG A CA 1
ATOM 541 C C . ARG A 1 70 ? 14.091 5.097 -17.819 1.00 83.25 70 ARG A C 1
ATOM 543 O O . ARG A 1 70 ? 14.879 4.587 -18.613 1.00 83.25 70 ARG A O 1
ATOM 550 N N . HIS A 1 71 ? 14.104 6.396 -17.545 1.00 80.19 71 HIS A N 1
ATOM 551 C CA . HIS A 1 71 ? 15.108 7.293 -18.104 1.00 80.19 71 HIS A CA 1
ATOM 552 C C . HIS A 1 71 ? 16.231 7.492 -17.086 1.00 80.19 71 HIS A C 1
ATOM 554 O O . HIS A 1 71 ? 16.025 8.130 -16.056 1.00 80.19 71 HIS A O 1
ATOM 560 N N . ARG A 1 72 ? 17.418 6.935 -17.366 1.00 84.44 72 ARG A N 1
ATOM 561 C CA . ARG A 1 72 ? 18.594 6.987 -16.468 1.00 84.44 72 ARG A CA 1
ATOM 562 C C . ARG A 1 72 ? 18.314 6.421 -15.066 1.00 84.44 72 ARG A C 1
ATOM 564 O O . ARG A 1 72 ? 18.817 6.932 -14.075 1.00 84.44 72 ARG A O 1
ATOM 571 N N . GLY A 1 73 ? 17.484 5.379 -14.991 1.00 74.81 73 GLY A N 1
ATOM 572 C CA . GLY A 1 73 ? 17.073 4.754 -13.730 1.00 74.81 73 GLY A CA 1
ATOM 573 C C . GLY A 1 73 ? 15.897 5.437 -13.023 1.00 74.81 73 GLY A C 1
ATOM 574 O O . GLY A 1 73 ? 15.316 4.827 -12.130 1.00 74.81 73 GLY A O 1
ATOM 575 N N . SER A 1 74 ? 15.484 6.635 -13.450 1.00 74.44 74 SER A N 1
ATOM 576 C CA . SER A 1 74 ? 14.364 7.358 -12.841 1.00 74.44 74 SER A CA 1
ATOM 577 C C . SER A 1 74 ? 13.012 6.934 -13.408 1.00 74.44 74 SER A C 1
ATOM 579 O O . SER A 1 74 ? 12.838 6.811 -14.625 1.00 74.44 74 SER A O 1
ATOM 581 N N . LEU A 1 75 ? 12.040 6.787 -12.507 1.00 71.50 75 LEU A N 1
ATOM 582 C CA . LEU A 1 75 ? 10.616 6.710 -12.820 1.00 71.50 75 LEU A CA 1
ATOM 583 C C . LEU A 1 75 ? 10.052 8.130 -12.924 1.00 71.50 75 LEU A C 1
ATOM 585 O O . LEU A 1 75 ? 10.217 8.923 -11.998 1.00 71.50 75 LEU A O 1
ATOM 589 N N . LYS A 1 76 ? 9.381 8.460 -14.031 1.00 67.50 76 LYS A N 1
ATOM 590 C CA . LYS A 1 76 ? 8.668 9.736 -14.201 1.00 67.50 76 LYS A CA 1
ATOM 591 C C . LYS A 1 76 ? 7.165 9.519 -13.995 1.00 67.50 76 LYS A C 1
ATOM 593 O O . LYS A 1 76 ? 6.352 9.955 -14.796 1.00 67.50 76 LYS A O 1
ATOM 598 N N . GLY A 1 77 ? 6.795 8.851 -12.904 1.00 78.62 77 GLY A N 1
ATOM 599 C CA . GLY A 1 77 ? 5.400 8.523 -12.610 1.00 78.62 77 GLY A CA 1
ATOM 600 C C . GLY A 1 77 ? 4.623 9.732 -12.089 1.00 78.62 77 GLY A C 1
ATOM 601 O O . GLY A 1 77 ? 4.345 9.801 -10.895 1.00 78.62 77 GLY A O 1
ATOM 602 N N . ALA A 1 78 ? 4.265 10.689 -12.952 1.00 84.81 78 ALA A N 1
ATOM 603 C CA . ALA A 1 78 ? 3.465 11.858 -12.561 1.00 84.81 78 ALA A CA 1
ATOM 604 C C . ALA A 1 78 ? 2.107 11.448 -11.959 1.00 84.81 78 ALA A C 1
ATOM 606 O O . ALA A 1 78 ? 1.668 12.026 -10.965 1.00 84.81 78 ALA A O 1
ATOM 607 N N . ALA A 1 79 ? 1.490 10.394 -12.503 1.00 91.50 79 ALA A N 1
ATOM 608 C CA . ALA A 1 79 ? 0.267 9.809 -11.960 1.00 91.50 79 ALA A CA 1
ATOM 609 C C . ALA A 1 79 ? 0.491 9.202 -10.562 1.00 91.50 79 ALA A C 1
ATOM 611 O O . ALA A 1 79 ? -0.274 9.469 -9.638 1.00 91.50 79 ALA A O 1
ATOM 612 N N . LEU A 1 80 ? 1.598 8.474 -10.362 1.00 93.88 80 LEU A N 1
ATOM 613 C CA . LEU A 1 80 ? 1.968 7.947 -9.045 1.00 93.88 80 LEU A CA 1
ATOM 614 C C . LEU A 1 80 ? 2.239 9.071 -8.037 1.00 93.88 80 LEU A C 1
ATOM 616 O O . LEU A 1 80 ? 1.810 8.975 -6.888 1.00 93.88 80 LEU A O 1
ATOM 620 N N . ALA A 1 81 ? 2.911 10.146 -8.452 1.00 93.88 81 ALA A N 1
ATOM 621 C CA . ALA A 1 81 ? 3.152 11.307 -7.600 1.00 93.88 81 ALA A CA 1
ATOM 622 C C . ALA A 1 81 ? 1.835 11.969 -7.166 1.00 93.88 81 ALA A C 1
ATOM 624 O O . ALA A 1 81 ? 1.659 12.256 -5.982 1.00 93.88 81 ALA A O 1
ATOM 625 N N . HIS A 1 82 ? 0.888 12.138 -8.095 1.00 96.31 82 HIS A N 1
ATOM 626 C CA . HIS A 1 82 ? -0.448 12.644 -7.790 1.00 96.31 82 HIS A CA 1
ATOM 627 C C . HIS A 1 82 ? -1.173 11.734 -6.790 1.00 96.31 82 HIS A C 1
ATOM 629 O O . HIS A 1 82 ? -1.598 12.200 -5.734 1.00 96.31 82 HIS A O 1
ATOM 635 N N . ALA A 1 83 ? -1.274 10.432 -7.077 1.00 97.75 83 ALA A N 1
ATOM 636 C CA . ALA A 1 83 ? -1.975 9.483 -6.212 1.00 97.75 83 ALA A CA 1
ATOM 637 C C . ALA A 1 83 ? -1.344 9.400 -4.809 1.00 97.75 83 ALA A C 1
ATOM 639 O O . ALA A 1 83 ? -2.051 9.340 -3.805 1.00 97.75 83 ALA A O 1
ATOM 640 N N . THR A 1 84 ? -0.011 9.484 -4.724 1.00 98.00 84 THR A N 1
ATOM 641 C CA . THR A 1 84 ? 0.723 9.591 -3.451 1.00 98.00 84 THR A CA 1
ATOM 642 C C . THR A 1 84 ? 0.302 10.837 -2.669 1.00 98.00 84 THR A C 1
ATOM 644 O O . THR A 1 84 ? 0.111 10.765 -1.457 1.00 98.00 84 THR A O 1
ATOM 647 N N . GLY A 1 85 ? 0.143 11.977 -3.349 1.00 98.12 85 GLY A N 1
ATOM 648 C CA . GLY A 1 85 ? -0.337 13.220 -2.745 1.00 98.12 85 GLY A CA 1
ATOM 649 C C . GLY A 1 85 ? -1.735 13.079 -2.141 1.00 98.12 85 GLY A C 1
ATOM 650 O O . GLY A 1 85 ? -1.941 13.488 -1.002 1.00 98.12 85 GLY A O 1
ATOM 651 N N . ILE A 1 86 ? -2.658 12.424 -2.850 1.00 98.50 86 ILE A N 1
ATOM 652 C CA . ILE A 1 86 ? -4.013 12.151 -2.342 1.00 98.50 86 ILE A CA 1
ATOM 653 C C . ILE A 1 86 ? -3.968 11.312 -1.061 1.00 98.50 86 ILE A C 1
ATOM 655 O O . ILE A 1 86 ? -4.635 11.650 -0.087 1.00 98.50 86 ILE A O 1
ATOM 659 N N . LEU A 1 87 ? -3.148 10.256 -1.021 1.00 98.62 87 LEU A N 1
ATOM 660 C CA . LEU A 1 87 ? -2.999 9.441 0.190 1.00 98.62 87 LEU A CA 1
ATOM 661 C C . LEU A 1 87 ? -2.471 10.256 1.378 1.00 98.62 87 LEU A C 1
ATOM 663 O O . LEU A 1 87 ? -2.982 10.119 2.487 1.00 98.62 87 LEU A O 1
ATOM 667 N N . ARG A 1 88 ? -1.492 11.139 1.150 1.00 98.44 88 ARG A N 1
ATOM 668 C CA . ARG A 1 88 ? -0.961 12.024 2.200 1.00 98.44 88 ARG A CA 1
ATOM 669 C C . ARG A 1 88 ? -2.004 13.010 2.724 1.00 98.44 88 ARG A C 1
ATOM 671 O O . ARG A 1 88 ? -2.029 13.254 3.925 1.00 98.44 88 ARG A O 1
ATOM 678 N N . LEU A 1 89 ? -2.863 13.545 1.856 1.00 98.06 89 LEU A N 1
ATOM 679 C CA . LEU A 1 89 ? -3.958 14.425 2.275 1.00 98.06 89 LEU A CA 1
ATOM 680 C C . LEU A 1 89 ? -4.947 13.689 3.183 1.00 98.06 89 LEU A C 1
ATOM 682 O O . LEU A 1 89 ? -5.269 14.192 4.250 1.00 98.06 89 LEU A O 1
ATOM 686 N N . ILE A 1 90 ? -5.337 12.463 2.823 1.00 97.69 90 ILE A N 1
ATOM 687 C CA . ILE A 1 90 ? -6.241 11.633 3.640 1.00 97.69 90 ILE A CA 1
ATOM 688 C C . ILE A 1 90 ? -5.651 11.369 5.033 1.00 97.69 90 ILE A C 1
ATOM 690 O O . ILE A 1 90 ? -6.359 11.430 6.038 1.00 97.69 90 ILE A O 1
ATOM 694 N N . ILE A 1 91 ? -4.346 11.091 5.105 1.00 97.75 91 ILE A N 1
ATOM 695 C CA . ILE A 1 91 ? -3.632 10.919 6.378 1.00 97.75 91 ILE A CA 1
ATOM 696 C C . ILE A 1 91 ? -3.690 12.208 7.204 1.00 97.75 91 ILE A C 1
ATOM 698 O O . ILE A 1 91 ? -4.013 12.170 8.392 1.00 97.75 91 ILE A O 1
ATOM 702 N N . GLN A 1 92 ? -3.405 13.348 6.575 1.00 96.38 92 GLN A N 1
ATOM 703 C CA . GLN A 1 92 ? -3.389 14.650 7.235 1.00 96.38 92 GLN A CA 1
ATOM 704 C C . GLN A 1 92 ? -4.774 15.060 7.758 1.00 96.38 92 GLN A C 1
ATOM 706 O O . GLN A 1 92 ? -4.886 15.508 8.896 1.00 96.38 92 GLN A O 1
ATOM 711 N N . GLU A 1 93 ? -5.833 14.883 6.967 1.00 94.06 93 GLU A N 1
ATOM 712 C CA . GLU A 1 93 ? -7.212 15.195 7.368 1.00 94.06 93 GLU A CA 1
ATOM 713 C C . GLU A 1 93 ? -7.650 14.359 8.578 1.00 94.06 93 GLU A C 1
ATOM 715 O O . GLU A 1 93 ? -8.248 14.884 9.518 1.00 94.06 93 GLU A O 1
ATOM 720 N N . ASN A 1 94 ? -7.281 13.075 8.611 1.00 91.81 94 ASN A N 1
ATOM 721 C CA . ASN A 1 94 ? -7.579 12.193 9.739 1.00 91.81 94 ASN A CA 1
ATOM 722 C C . ASN A 1 94 ? -6.871 12.625 11.035 1.00 91.81 94 ASN A C 1
ATOM 724 O O . ASN A 1 94 ? -7.423 12.465 12.120 1.00 91.81 94 ASN A O 1
ATOM 728 N N . GLN A 1 95 ? -5.671 13.205 10.939 1.00 86.75 95 GLN A N 1
ATOM 729 C CA . GLN A 1 95 ? -4.958 13.765 12.095 1.00 86.75 95 GLN A CA 1
ATOM 730 C C . GLN A 1 95 ? -5.590 15.073 12.601 1.00 86.75 95 GLN A C 1
ATOM 732 O O . GLN A 1 95 ? -5.466 15.391 13.780 1.00 86.75 95 GLN A O 1
ATOM 737 N N . GLN A 1 96 ? -6.273 15.826 11.733 1.00 78.62 96 GLN A N 1
ATOM 738 C CA . GLN A 1 96 ? -6.916 17.101 12.073 1.00 78.62 96 GLN A CA 1
ATOM 739 C C . GLN A 1 96 ? -8.346 16.940 12.615 1.00 78.62 96 GLN A C 1
ATOM 741 O O . GLN A 1 96 ? -8.788 17.766 13.407 1.00 78.62 96 GLN A O 1
ATOM 746 N N . GLY A 1 97 ? -9.064 15.884 12.218 1.00 65.12 97 GLY A N 1
ATOM 747 C CA . GLY A 1 97 ? -10.433 15.596 12.668 1.00 65.12 97 GLY A CA 1
ATOM 748 C C . GLY A 1 97 ? -10.551 14.838 13.998 1.00 65.12 97 GLY A C 1
ATOM 749 O O . GLY A 1 97 ? -11.664 14.545 14.422 1.00 65.12 97 GLY A O 1
ATOM 750 N N . GLY A 1 98 ? -9.432 14.493 14.641 1.00 57.97 98 GLY A N 1
ATOM 751 C CA . GLY A 1 98 ? -9.380 13.740 15.902 1.00 57.97 98 GLY A CA 1
ATOM 752 C C . GLY A 1 98 ? -9.337 14.600 17.172 1.00 57.97 98 GLY A C 1
ATOM 753 O O . GLY A 1 98 ? -8.557 14.274 18.068 1.00 57.97 98 GLY A O 1
ATOM 754 N N . VAL A 1 99 ? -10.118 15.689 17.234 1.00 44.28 99 VAL A N 1
ATOM 755 C CA . VAL A 1 99 ? -10.309 16.534 18.438 1.00 44.28 99 VAL A CA 1
ATOM 756 C C . VAL A 1 99 ? -11.625 16.196 19.124 1.00 44.28 99 VAL A C 1
ATOM 758 O O . VAL A 1 99 ? -12.648 16.117 18.409 1.00 44.28 99 VAL A O 1
#

pLDDT: mean 90.42, std 12.85, range [44.28, 98.62]

Organism: NCBI:txid2448455